Protein AF-A0A844M438-F1 (afdb_monomer_lite)

Secondary structure (DSSP, 8-state):
---HHHHHHHHT--HHHHHHHHHHHEEEEEEEETTEEEEEEEE-HHHHHHHHHHHHHT-----GGGS-HHHHHHHHHHHH-SS----HHHHHHHHHHHS--

Radius of gyration: 24.0 Å; chains: 1; bounding box: 47×31×63 Å

Sequence (101 aa):
GLKPAEIARRVGRSRSTISREIKRGTVKQVKQVNGRKVYFKQYFAETAQVRYFEGRKGSYYLKLERVSEAFLLSFTKAMKAKPRIHSVDTFVYAYKLEHHE

pLDDT: mean 90.55, std 9.49, range [53.09, 97.06]

InterPro domains:
  IPR025246 Transposase IS30-like HTH domain [PF13936] (5-25)

Organism: NCBI:txid861445

Structure (mmCIF, N/CA/C/O backbone):
data_AF-A0A844M438-F1
#
_entry.id   AF-A0A844M438-F1
#
loop_
_atom_site.group_PDB
_atom_site.id
_atom_site.type_symbol
_atom_site.label_atom_id
_atom_site.label_alt_id
_atom_site.label_comp_id
_atom_site.label_asym_id
_atom_site.label_entity_id
_atom_site.label_seq_id
_atom_site.pdbx_PDB_ins_code
_atom_site.Cartn_x
_atom_site.Cartn_y
_atom_site.Cartn_z
_atom_site.occupancy
_atom_site.B_iso_or_equiv
_atom_site.auth_seq_id
_atom_site.auth_comp_id
_atom_site.auth_asym_id
_atom_site.auth_atom_id
_atom_site.pdbx_PDB_model_num
ATOM 1 N N . GLY A 1 1 ? -13.671 -5.894 19.938 1.00 74.94 1 GLY A N 1
ATOM 2 C CA . GLY A 1 1 ? -14.213 -5.814 18.565 1.00 74.94 1 GLY A CA 1
ATOM 3 C C . GLY A 1 1 ? -14.221 -7.192 17.933 1.00 74.94 1 GLY A C 1
ATOM 4 O O . GLY A 1 1 ? -13.457 -8.042 18.377 1.00 74.94 1 GLY A O 1
ATOM 5 N N . LEU A 1 2 ? -15.079 -7.424 16.935 1.00 85.81 2 LEU A N 1
ATOM 6 C CA . LEU A 1 2 ? -15.159 -8.705 16.216 1.00 85.81 2 LEU A CA 1
ATOM 7 C C . LEU A 1 2 ? -13.826 -9.049 15.532 1.00 85.81 2 LEU A C 1
ATOM 9 O O . LEU A 1 2 ? -13.118 -8.163 15.049 1.00 85.81 2 LEU A O 1
ATOM 13 N N . LYS A 1 3 ? -13.493 -10.344 15.454 1.00 91.88 3 LYS A N 1
ATOM 14 C CA . LYS A 1 3 ? -12.304 -10.801 14.721 1.00 91.88 3 LYS A CA 1
ATOM 15 C C . LYS A 1 3 ? -12.498 -10.543 13.215 1.00 91.88 3 LYS A C 1
ATOM 17 O O . LYS A 1 3 ? -13.590 -10.804 12.705 1.00 91.88 3 LYS A O 1
ATOM 22 N N . PRO A 1 4 ? -11.455 -10.143 12.458 1.00 92.06 4 PRO A N 1
ATOM 23 C CA . PRO A 1 4 ? -11.560 -9.913 11.011 1.00 92.06 4 PRO A CA 1
ATOM 24 C C . PRO A 1 4 ? -12.127 -11.104 10.226 1.00 92.06 4 PRO A C 1
ATOM 26 O O . PRO A 1 4 ? -12.833 -10.922 9.242 1.00 92.06 4 PRO A O 1
ATOM 29 N N . ALA A 1 5 ? -11.858 -12.328 10.687 1.00 94.19 5 ALA A N 1
ATOM 30 C CA . ALA A 1 5 ? -12.409 -13.553 10.113 1.00 94.19 5 ALA A CA 1
ATOM 31 C C . ALA A 1 5 ? -13.938 -13.626 10.194 1.00 94.19 5 ALA A C 1
ATOM 33 O O . ALA A 1 5 ? -14.595 -14.124 9.286 1.00 94.19 5 ALA A O 1
ATOM 34 N N . GLU A 1 6 ? -14.503 -13.136 11.289 1.00 96.38 6 GLU A N 1
ATOM 35 C CA . GLU A 1 6 ? -15.936 -13.183 11.514 1.00 96.38 6 GLU A CA 1
ATOM 36 C C . GLU A 1 6 ? -16.657 -12.092 10.733 1.00 96.38 6 GLU A C 1
ATOM 38 O O . GLU A 1 6 ? -17.670 -12.367 10.099 1.00 96.38 6 GLU A O 1
ATOM 43 N N . ILE A 1 7 ? -16.070 -10.895 10.684 1.00 94.69 7 ILE A N 1
ATOM 44 C CA . ILE A 1 7 ? -16.527 -9.808 9.810 1.00 94.69 7 ILE A CA 1
ATOM 45 C C . ILE A 1 7 ? -16.525 -10.279 8.347 1.00 94.69 7 ILE A C 1
ATOM 47 O O . ILE A 1 7 ? -17.509 -10.095 7.641 1.00 94.69 7 ILE A O 1
ATOM 51 N N . ALA A 1 8 ? -15.459 -10.956 7.912 1.00 97.06 8 ALA A N 1
ATOM 52 C CA . ALA A 1 8 ? -15.346 -11.517 6.566 1.00 97.06 8 ALA A CA 1
ATOM 53 C C . ALA A 1 8 ? -16.482 -12.496 6.231 1.00 97.06 8 ALA A C 1
ATOM 55 O O . ALA A 1 8 ? -17.087 -12.372 5.167 1.00 97.06 8 ALA A O 1
ATOM 56 N N . ARG A 1 9 ? -16.825 -13.408 7.155 1.00 96.81 9 ARG A N 1
ATOM 57 C CA . ARG A 1 9 ? -17.964 -14.329 6.988 1.00 96.81 9 ARG A CA 1
ATOM 58 C C . ARG A 1 9 ? -19.299 -13.590 6.898 1.00 96.81 9 ARG A C 1
ATOM 60 O O . ARG A 1 9 ? -20.071 -13.877 5.996 1.00 96.81 9 ARG A O 1
ATOM 67 N N . ARG A 1 10 ? -19.549 -12.626 7.792 1.00 97.00 10 ARG A N 1
ATOM 68 C CA . ARG A 1 10 ? -20.814 -11.866 7.831 1.00 97.00 10 ARG A CA 1
ATOM 69 C C . ARG A 1 10 ? -21.033 -11.008 6.581 1.00 97.00 10 ARG A C 1
ATOM 71 O O . ARG A 1 10 ? -22.163 -10.857 6.147 1.00 97.00 10 ARG A O 1
ATOM 78 N N . VAL A 1 11 ? -19.962 -10.450 6.015 1.00 94.81 11 VAL A N 1
ATOM 79 C CA . VAL A 1 11 ? -20.018 -9.538 4.854 1.00 94.81 11 VAL A CA 1
ATOM 80 C C . VAL A 1 11 ? -19.838 -10.283 3.519 1.00 94.81 11 VAL A C 1
ATOM 82 O O . VAL A 1 11 ? -19.964 -9.685 2.455 1.00 94.81 11 VAL A O 1
ATOM 85 N N . GLY A 1 12 ? -19.520 -11.583 3.538 1.00 96.25 12 GLY A N 1
ATOM 86 C CA . GLY A 1 12 ? -19.275 -12.358 2.315 1.00 96.25 12 GLY A CA 1
ATOM 87 C C . GLY A 1 12 ? -18.027 -11.898 1.550 1.00 96.25 12 GLY A C 1
ATOM 88 O O . GLY A 1 12 ? -18.009 -11.865 0.321 1.00 96.25 12 GLY A O 1
ATOM 89 N N . ARG A 1 13 ? -16.969 -11.487 2.261 1.00 96.75 13 ARG A N 1
ATOM 90 C CA . ARG A 1 13 ? -15.710 -11.010 1.660 1.00 96.75 13 ARG A CA 1
ATOM 91 C C . ARG A 1 13 ? -14.520 -11.810 2.156 1.00 96.75 13 ARG A C 1
ATOM 93 O O . ARG A 1 13 ? -14.557 -12.427 3.214 1.00 96.75 13 ARG A O 1
ATOM 100 N N . SER A 1 14 ? -13.426 -11.781 1.398 1.00 96.69 14 SER A N 1
ATOM 101 C CA . SER A 1 14 ? -12.202 -12.461 1.813 1.00 96.69 14 SER A CA 1
ATOM 102 C C . SER A 1 14 ? -11.624 -11.830 3.085 1.00 96.69 14 SER A C 1
ATOM 104 O O . SER A 1 14 ? -11.696 -10.617 3.316 1.00 96.69 14 SER A O 1
ATOM 106 N N . ARG A 1 15 ? -10.978 -12.663 3.906 1.00 95.81 15 ARG A N 1
ATOM 107 C CA . ARG A 1 15 ? -10.296 -12.215 5.130 1.00 95.81 15 ARG A CA 1
ATOM 108 C C . ARG A 1 15 ? -9.235 -11.153 4.846 1.00 95.81 15 ARG A C 1
ATOM 110 O O . ARG A 1 15 ? -9.062 -10.235 5.644 1.00 95.81 15 ARG A O 1
ATOM 117 N N . SER A 1 16 ? -8.538 -11.269 3.715 1.00 96.44 16 SER A N 1
ATOM 118 C CA . SER A 1 16 ? -7.512 -10.311 3.303 1.00 96.44 16 SER A CA 1
ATOM 119 C C . SER A 1 16 ? -8.113 -8.946 2.973 1.00 96.44 16 SER A C 1
ATOM 121 O O . SER A 1 16 ? -7.563 -7.934 3.402 1.00 96.44 16 SER A O 1
ATOM 123 N N . THR A 1 17 ? -9.268 -8.899 2.304 1.00 95.25 17 THR A N 1
ATOM 124 C CA . THR A 1 17 ? -9.986 -7.646 2.033 1.00 95.25 17 THR A CA 1
ATOM 125 C C . THR A 1 17 ? -10.379 -6.945 3.329 1.00 95.25 17 THR A C 1
ATOM 127 O O . THR A 1 17 ? -10.026 -5.783 3.513 1.00 95.25 17 THR A O 1
ATOM 130 N N . ILE A 1 18 ? -10.998 -7.659 4.273 1.00 96.12 18 ILE A N 1
ATOM 131 C CA . ILE A 1 18 ? -11.373 -7.083 5.574 1.00 96.12 18 ILE A CA 1
ATOM 132 C C . ILE A 1 18 ? -10.147 -6.619 6.368 1.00 96.12 18 ILE A C 1
ATOM 134 O O . ILE A 1 18 ? -10.150 -5.536 6.947 1.00 96.12 18 ILE A O 1
ATOM 138 N N . SER A 1 19 ? -9.066 -7.402 6.375 1.00 95.50 19 SER A N 1
ATOM 139 C CA . SER A 1 19 ? -7.840 -7.013 7.076 1.00 95.50 19 SER A CA 1
ATOM 140 C C . SER A 1 19 ? -7.226 -5.734 6.504 1.00 95.50 19 SER A C 1
ATOM 142 O O . SER A 1 19 ? -6.765 -4.885 7.269 1.00 95.50 19 SER A O 1
ATOM 144 N N . ARG A 1 20 ? -7.200 -5.586 5.173 1.00 95.12 20 ARG A N 1
ATOM 145 C CA . ARG A 1 20 ? -6.696 -4.372 4.515 1.00 95.12 20 ARG A CA 1
ATOM 146 C C . ARG A 1 20 ? -7.603 -3.178 4.786 1.00 95.12 20 ARG A C 1
ATOM 148 O O . ARG A 1 20 ? -7.086 -2.091 5.016 1.00 95.12 20 ARG A O 1
ATOM 155 N N . GLU A 1 21 ? -8.917 -3.387 4.801 1.00 95.31 21 GLU A N 1
ATOM 156 C CA . GLU A 1 21 ? -9.906 -2.357 5.126 1.00 95.31 21 GLU A CA 1
ATOM 157 C C . GLU A 1 21 ? -9.698 -1.800 6.530 1.00 95.31 21 GLU A C 1
ATOM 159 O O . GLU A 1 21 ? -9.473 -0.604 6.700 1.00 95.31 21 GLU A O 1
ATOM 164 N N . ILE A 1 22 ? -9.665 -2.681 7.534 1.00 94.62 22 ILE A N 1
ATOM 165 C CA . ILE A 1 22 ? -9.451 -2.294 8.931 1.00 94.62 22 ILE A CA 1
ATOM 166 C C . ILE A 1 22 ? -8.113 -1.568 9.070 1.00 94.62 22 ILE A C 1
ATOM 168 O O . ILE A 1 22 ? -8.056 -0.513 9.699 1.00 94.62 22 ILE A O 1
ATOM 172 N N . LYS A 1 23 ? -7.040 -2.076 8.450 1.00 94.38 23 LYS A N 1
ATOM 173 C CA . LYS A 1 23 ? -5.723 -1.421 8.481 1.00 94.38 23 LYS A CA 1
ATOM 174 C C . LYS A 1 23 ? -5.767 -0.024 7.854 1.00 94.38 23 LYS A C 1
ATOM 176 O O . LYS A 1 23 ? -5.155 0.895 8.390 1.00 94.38 23 LYS A O 1
ATOM 181 N N . ARG A 1 24 ? -6.492 0.142 6.744 1.00 94.94 24 ARG A N 1
ATOM 182 C CA . ARG A 1 24 ? -6.620 1.417 6.032 1.00 94.94 24 ARG A CA 1
ATOM 183 C C . ARG A 1 24 ? -7.492 2.420 6.788 1.00 94.94 24 ARG A C 1
ATOM 185 O O . ARG A 1 24 ? -7.128 3.588 6.826 1.00 94.94 24 ARG A O 1
ATOM 192 N N . GLY A 1 25 ? -8.585 1.985 7.412 1.00 96.00 25 GLY A N 1
ATOM 193 C CA . GLY A 1 25 ? -9.526 2.848 8.141 1.00 96.00 25 GLY A CA 1
ATOM 194 C C . GLY A 1 25 ? -9.202 3.094 9.614 1.00 96.00 25 GLY A C 1
ATOM 195 O O . GLY A 1 25 ? -9.784 3.984 10.226 1.00 96.00 25 GLY A O 1
ATOM 196 N N . THR A 1 26 ? -8.286 2.327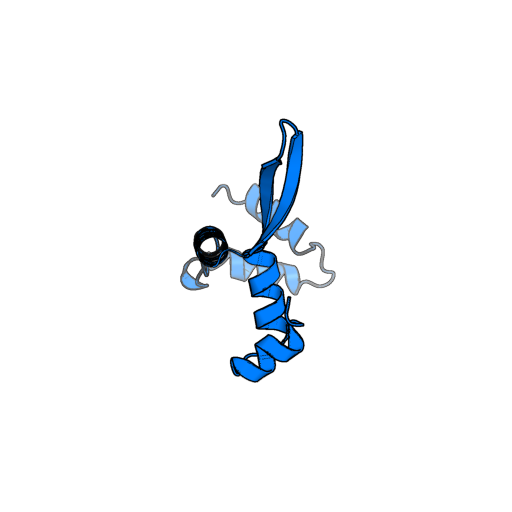 10.212 1.00 96.12 26 THR A N 1
ATOM 197 C CA . THR A 1 26 ? -7.897 2.527 11.615 1.00 96.12 26 THR A CA 1
ATOM 198 C C . THR A 1 26 ? -6.939 3.708 11.750 1.00 96.12 26 THR A C 1
ATOM 200 O O . THR A 1 26 ? -5.906 3.782 11.077 1.00 96.12 26 THR A O 1
ATOM 203 N N . VAL A 1 27 ? -7.257 4.617 12.669 1.00 95.56 27 VAL A N 1
ATOM 204 C CA . VAL A 1 27 ? -6.448 5.796 13.002 1.00 95.56 27 VAL A CA 1
ATOM 205 C C . VAL A 1 27 ? -6.259 5.928 14.507 1.00 95.56 27 VAL A C 1
ATOM 207 O O . VAL A 1 27 ? -7.066 5.434 15.296 1.00 95.56 27 VAL A O 1
ATOM 210 N N . LYS A 1 28 ? -5.169 6.587 14.906 1.00 96.06 28 LYS A N 1
ATOM 211 C CA . LYS A 1 28 ? -4.899 6.936 16.302 1.00 96.06 28 LYS A CA 1
ATOM 212 C C . LYS A 1 28 ? -5.625 8.243 16.617 1.00 96.06 28 LYS A C 1
ATOM 214 O O . LYS A 1 28 ? -5.328 9.259 16.003 1.00 96.06 28 LYS A O 1
ATOM 219 N N . GLN A 1 29 ? -6.556 8.192 17.557 1.00 95.25 29 GLN A N 1
ATOM 220 C CA . GLN A 1 29 ? -7.303 9.335 18.065 1.00 95.25 29 GLN A CA 1
ATOM 221 C C . GLN A 1 29 ? -6.865 9.666 19.489 1.00 95.25 29 GLN A C 1
ATOM 223 O O . GLN A 1 29 ? -6.267 8.836 20.183 1.00 95.25 29 GLN A O 1
ATOM 228 N N . VAL A 1 30 ? -7.168 10.886 19.920 1.00 95.56 30 VAL A N 1
ATOM 229 C CA . VAL A 1 30 ? -6.934 11.359 21.283 1.00 95.56 30 VAL A CA 1
ATOM 230 C C . VAL A 1 30 ? -8.243 11.869 21.866 1.00 95.56 30 VAL A C 1
ATOM 232 O O . VAL A 1 30 ? -8.997 12.567 21.196 1.00 95.56 30 VAL A O 1
ATOM 235 N N . LYS A 1 31 ? -8.517 11.513 23.120 1.00 94.81 31 LYS A N 1
ATOM 236 C CA . LYS A 1 31 ? -9.615 12.084 23.902 1.00 94.81 31 LYS A CA 1
ATOM 237 C C . LYS A 1 31 ? -9.083 12.648 25.209 1.00 94.81 31 LYS A C 1
ATOM 239 O O . LYS A 1 31 ? -8.142 12.094 25.776 1.00 94.81 31 LYS A O 1
ATOM 244 N N . GLN A 1 32 ? -9.696 13.725 25.682 1.00 95.00 32 GLN A N 1
ATOM 245 C CA . GLN A 1 32 ? -9.426 14.262 27.009 1.00 95.00 32 GLN A CA 1
ATOM 246 C C . GLN A 1 32 ? -10.361 13.594 28.013 1.00 95.00 32 GLN A C 1
ATOM 248 O O . GLN A 1 32 ? -11.577 13.627 27.845 1.00 95.00 32 GLN A O 1
ATOM 253 N N . VAL A 1 33 ? -9.795 12.964 29.038 1.00 93.25 33 VAL A N 1
ATOM 254 C CA . VAL A 1 33 ? -10.544 12.362 30.148 1.00 93.25 33 VAL A CA 1
ATOM 255 C C . VAL A 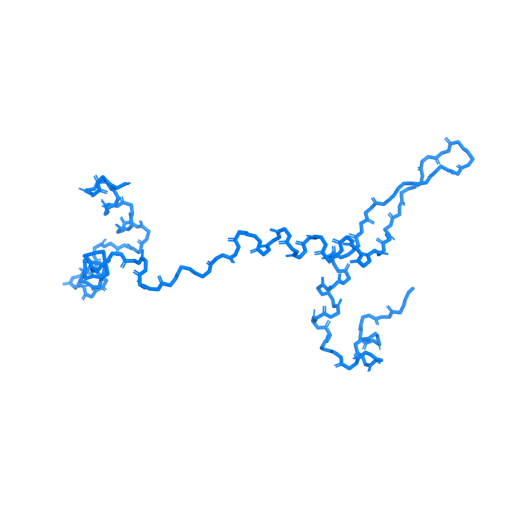1 33 ? -9.916 12.866 31.438 1.00 93.25 33 VAL A C 1
ATOM 257 O O . VAL A 1 33 ? -8.729 12.639 31.662 1.00 93.25 33 VAL A O 1
ATOM 260 N N . ASN A 1 34 ? -10.686 13.582 32.262 1.00 92.62 34 ASN A N 1
ATOM 261 C CA . ASN A 1 34 ? -10.231 14.143 33.543 1.00 92.62 34 ASN A CA 1
ATOM 262 C C . ASN A 1 34 ? -8.919 14.950 33.420 1.00 92.62 34 ASN A C 1
ATOM 264 O O . ASN A 1 34 ? -7.972 14.745 34.175 1.00 92.62 34 ASN A O 1
ATOM 268 N N . GLY A 1 35 ? -8.825 15.809 32.397 1.00 93.00 35 GLY A N 1
ATOM 269 C CA . GLY A 1 35 ? -7.641 16.639 32.133 1.00 93.00 35 GLY A CA 1
ATOM 270 C C . GLY A 1 35 ? -6.443 15.910 31.506 1.00 93.00 35 GLY A C 1
ATOM 271 O O . GLY A 1 35 ? -5.426 16.542 31.232 1.00 93.00 35 GLY A O 1
ATOM 272 N N . ARG A 1 36 ? -6.539 14.600 31.235 1.00 94.25 36 ARG A N 1
ATOM 273 C CA . ARG A 1 36 ? -5.451 13.798 30.649 1.00 94.25 36 ARG A CA 1
ATOM 274 C C . ARG A 1 36 ? -5.757 13.361 29.218 1.00 94.25 36 ARG A C 1
ATOM 276 O O . ARG A 1 36 ? -6.864 12.907 28.921 1.00 94.25 36 ARG A O 1
ATOM 283 N N . LYS A 1 37 ? -4.730 13.411 28.358 1.00 95.88 37 LYS A N 1
ATOM 284 C CA . LYS A 1 37 ? -4.782 12.909 26.976 1.00 95.88 37 LYS A CA 1
ATOM 285 C C . LYS A 1 37 ? -4.717 11.387 26.973 1.00 95.88 37 LYS A C 1
ATOM 287 O O . LYS A 1 37 ? -3.696 10.805 27.330 1.00 95.88 37 LYS A O 1
ATOM 292 N N . VAL A 1 38 ? -5.784 10.744 26.514 1.00 95.94 38 VAL A N 1
ATOM 293 C CA . VAL A 1 38 ? -5.857 9.294 26.320 1.00 95.94 38 VAL A CA 1
ATOM 294 C C . VAL A 1 38 ? -5.866 8.995 24.828 1.00 95.94 38 VAL A C 1
ATOM 296 O O . VAL A 1 38 ? -6.767 9.415 24.102 1.00 95.94 38 VAL A O 1
ATOM 299 N N . TYR A 1 39 ? -4.864 8.248 24.371 1.00 96.12 39 TYR A N 1
ATOM 300 C CA . TYR A 1 39 ? -4.758 7.819 22.980 1.00 96.12 39 TYR A CA 1
ATOM 301 C C . TYR A 1 39 ? -5.427 6.465 22.774 1.00 96.12 39 TYR A C 1
ATOM 303 O O . TYR A 1 39 ? -5.256 5.551 23.577 1.00 96.12 39 TYR A O 1
ATOM 311 N N . PHE A 1 40 ? -6.134 6.307 21.662 1.00 94.56 40 PHE A N 1
ATOM 312 C CA . PHE A 1 40 ? -6.761 5.043 21.289 1.00 94.56 40 PHE A CA 1
ATOM 313 C C . PHE A 1 40 ? -6.787 4.875 19.772 1.00 94.56 40 PHE A C 1
ATOM 315 O O . PHE A 1 40 ? -6.557 5.821 19.022 1.00 94.56 40 PHE A O 1
ATOM 322 N N . LYS A 1 41 ? -7.024 3.648 19.306 1.00 94.44 41 LYS A N 1
ATOM 323 C CA . LYS A 1 41 ? -7.204 3.352 17.883 1.00 94.44 41 LYS A CA 1
ATOM 324 C C . LYS A 1 41 ? -8.686 3.171 17.601 1.00 94.44 41 LYS A C 1
ATOM 326 O O . LYS A 1 41 ? -9.338 2.405 18.302 1.00 94.44 41 LYS A O 1
ATOM 331 N N . GLN A 1 42 ? -9.181 3.842 16.571 1.00 95.00 42 GLN A N 1
ATOM 332 C CA . GLN A 1 42 ? -10.575 3.768 16.153 1.00 95.00 42 GLN A CA 1
ATOM 333 C C . GLN A 1 42 ? -10.650 3.604 14.639 1.00 95.00 42 GLN A C 1
ATOM 335 O O . GLN A 1 42 ? -9.841 4.172 13.904 1.00 95.00 42 GLN A O 1
ATOM 340 N N . TYR A 1 43 ? -11.604 2.798 14.186 1.00 94.81 43 TYR A N 1
ATOM 341 C CA . TYR A 1 43 ? -11.895 2.614 12.771 1.00 94.81 43 TYR A CA 1
ATOM 342 C C . TYR A 1 43 ? -12.886 3.675 12.279 1.00 94.81 43 TYR A C 1
ATOM 344 O O . TYR A 1 43 ? -13.925 3.867 12.909 1.00 94.81 43 TYR A O 1
ATOM 352 N N . PHE A 1 44 ? -12.586 4.293 11.133 1.00 96.00 44 PHE A N 1
ATOM 353 C CA . PHE A 1 44 ? -13.499 5.167 10.394 1.00 96.00 44 PHE A CA 1
ATOM 354 C C . PHE A 1 44 ? -13.530 4.760 8.917 1.00 96.00 44 PHE A C 1
ATOM 356 O O . PHE A 1 44 ? -12.492 4.727 8.248 1.00 96.00 44 PHE A O 1
ATOM 363 N N . ALA A 1 45 ? -14.727 4.467 8.404 1.00 94.88 45 ALA A N 1
ATOM 364 C CA . ALA A 1 45 ? -14.921 4.077 7.006 1.00 94.88 45 ALA A CA 1
ATOM 365 C C . ALA A 1 45 ? -14.544 5.214 6.039 1.00 94.88 45 ALA A C 1
ATOM 367 O O . ALA A 1 45 ? -13.879 4.983 5.033 1.00 94.88 45 ALA A O 1
ATOM 368 N N . GLU A 1 46 ? -14.877 6.457 6.392 1.00 96.75 46 GLU A N 1
ATOM 369 C CA . GLU A 1 46 ? -14.534 7.655 5.616 1.00 96.75 46 GLU A CA 1
ATOM 370 C C . GLU A 1 46 ? -13.023 7.791 5.421 1.00 96.75 46 GLU A C 1
ATOM 372 O O . GLU A 1 46 ? -12.544 7.977 4.305 1.00 96.75 46 GLU A O 1
ATOM 377 N N . THR A 1 47 ? -12.239 7.604 6.488 1.00 95.56 47 THR A N 1
ATOM 378 C CA . THR A 1 47 ? -10.777 7.643 6.387 1.00 95.56 47 THR A CA 1
ATOM 379 C C . THR A 1 47 ? -10.238 6.529 5.494 1.00 95.56 47 THR A C 1
ATOM 381 O O . THR A 1 47 ? -9.284 6.748 4.743 1.00 95.56 47 THR A O 1
ATOM 384 N N . ALA A 1 48 ? -10.839 5.336 5.548 1.00 95.62 48 ALA A N 1
ATOM 385 C CA . ALA A 1 48 ? -10.463 4.243 4.660 1.00 95.62 48 ALA A CA 1
ATOM 386 C C . ALA A 1 48 ? -10.712 4.608 3.189 1.00 95.62 48 ALA A C 1
ATOM 388 O O . ALA A 1 48 ? -9.863 4.324 2.339 1.00 95.62 48 ALA A O 1
ATOM 389 N N . GLN A 1 49 ? -11.844 5.252 2.900 1.00 95.38 49 GLN A N 1
ATOM 390 C CA . GLN A 1 49 ? -12.223 5.675 1.556 1.00 95.38 49 GLN A CA 1
ATOM 391 C C . GLN A 1 49 ? -11.322 6.795 1.031 1.00 95.38 49 GLN A C 1
ATOM 393 O O . GLN A 1 49 ? -10.799 6.678 -0.075 1.00 95.38 49 GLN A O 1
ATOM 398 N N . VAL A 1 50 ? -11.065 7.833 1.833 1.00 95.56 50 VAL A N 1
ATOM 399 C CA . VAL A 1 50 ? -10.160 8.931 1.456 1.00 95.56 50 VAL A CA 1
ATOM 400 C C . VAL A 1 50 ? -8.771 8.384 1.140 1.00 95.56 50 VAL A C 1
ATOM 402 O O . VAL A 1 50 ? -8.244 8.624 0.059 1.00 95.56 50 VAL A O 1
ATOM 405 N N . ARG A 1 51 ? -8.199 7.550 2.019 1.00 94.25 51 ARG A N 1
ATOM 406 C CA . ARG A 1 51 ? -6.881 6.931 1.781 1.00 94.25 51 ARG A CA 1
ATOM 407 C C . ARG A 1 51 ? -6.844 6.076 0.518 1.00 94.25 51 ARG A C 1
ATOM 409 O O . ARG A 1 51 ? -5.822 6.034 -0.160 1.00 94.25 51 ARG A O 1
ATOM 416 N N . TYR A 1 52 ? -7.931 5.371 0.218 1.00 92.31 52 TYR A N 1
ATOM 417 C CA . TYR A 1 52 ? -8.039 4.599 -1.014 1.00 92.31 52 TYR A CA 1
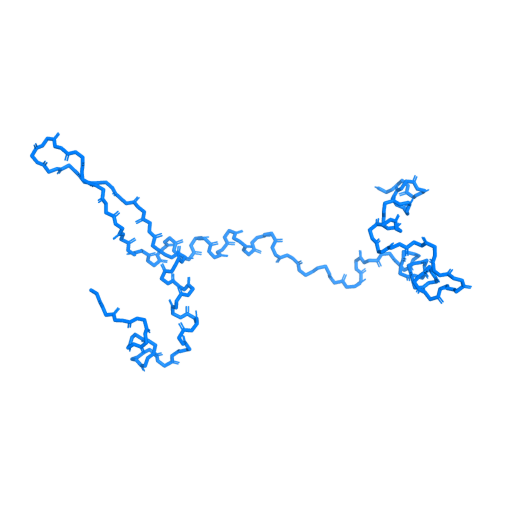ATOM 418 C C . TYR A 1 52 ? -8.041 5.501 -2.249 1.00 92.31 52 TYR A C 1
ATOM 420 O O . TYR A 1 52 ? -7.300 5.237 -3.194 1.00 92.31 52 TYR A O 1
ATOM 428 N N . PHE A 1 53 ? -8.845 6.563 -2.225 1.00 94.00 53 PHE A N 1
ATOM 429 C CA . PHE A 1 53 ? -8.951 7.517 -3.321 1.00 94.00 53 PHE A CA 1
ATOM 430 C C . PHE A 1 53 ? -7.627 8.247 -3.568 1.00 94.00 53 PHE A C 1
ATOM 432 O O . PHE A 1 53 ? -7.148 8.261 -4.697 1.00 94.00 53 PHE A O 1
ATOM 439 N N . GLU A 1 54 ? -6.976 8.756 -2.519 1.00 93.12 54 GLU A N 1
ATOM 440 C CA . GLU A 1 54 ? -5.662 9.401 -2.635 1.00 93.12 54 GLU A CA 1
ATOM 441 C C . GLU A 1 54 ? -4.601 8.447 -3.203 1.00 93.12 54 GLU A C 1
ATOM 443 O O . GLU A 1 54 ? -3.882 8.805 -4.132 1.00 93.12 54 GLU A O 1
ATOM 448 N N . GLY A 1 55 ? -4.549 7.196 -2.728 1.00 88.19 55 GLY A N 1
ATOM 449 C CA . GLY A 1 55 ? -3.626 6.194 -3.274 1.00 88.19 55 GLY A CA 1
ATOM 450 C C . GLY A 1 55 ? -3.907 5.836 -4.739 1.00 88.19 55 GLY A C 1
ATOM 451 O O . GLY A 1 55 ? -2.994 5.479 -5.481 1.00 88.19 55 GLY A O 1
ATOM 452 N N . ARG A 1 56 ? -5.165 5.95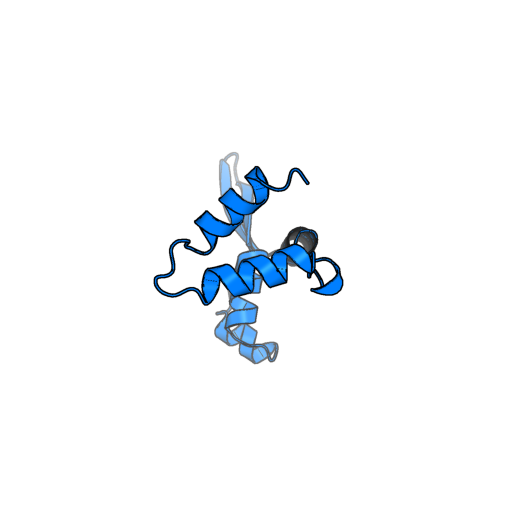3 -5.177 1.00 88.88 56 ARG A N 1
ATOM 453 C CA . ARG A 1 56 ? -5.587 5.721 -6.563 1.00 88.88 56 ARG A CA 1
ATOM 454 C C . ARG A 1 56 ? -5.203 6.860 -7.502 1.00 88.88 56 ARG A C 1
ATOM 456 O O . ARG A 1 56 ? -4.924 6.568 -8.657 1.00 88.88 56 ARG A O 1
ATOM 463 N N . LYS A 1 57 ? -5.124 8.111 -7.035 1.00 88.56 57 LYS A N 1
ATOM 464 C CA . LYS A 1 57 ? -4.744 9.259 -7.884 1.00 88.56 57 LYS A CA 1
ATOM 465 C C . LYS A 1 57 ? -3.375 9.082 -8.546 1.00 88.56 57 LYS A C 1
ATOM 467 O O . LYS A 1 57 ? -3.214 9.432 -9.707 1.00 88.56 57 LYS A O 1
ATOM 472 N N . GLY A 1 58 ? -2.406 8.509 -7.827 1.00 75.19 58 GLY A N 1
ATOM 473 C CA . GLY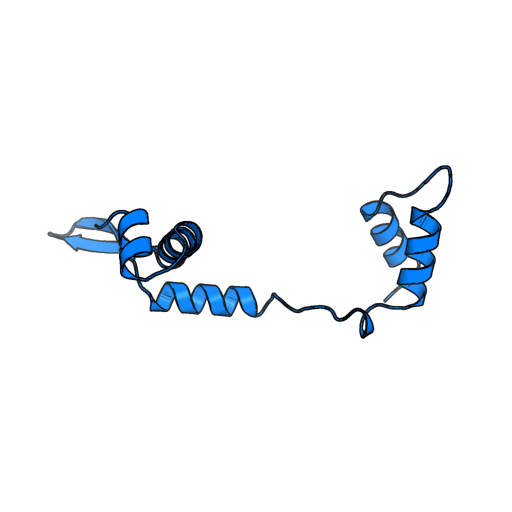 A 1 58 ? -1.074 8.195 -8.365 1.00 75.19 58 GLY A CA 1
ATOM 474 C C . GLY A 1 58 ? -0.994 6.858 -9.108 1.00 75.19 58 GLY A C 1
ATOM 475 O O . GLY A 1 58 ? 0.031 6.544 -9.704 1.00 75.19 58 GLY A O 1
ATOM 476 N N . SER A 1 59 ? -2.059 6.055 -9.077 1.00 81.25 59 SER A N 1
ATOM 477 C CA . SER A 1 59 ? -2.131 4.774 -9.773 1.00 81.25 59 SER A CA 1
ATOM 478 C C . SER A 1 59 ? -2.723 4.997 -11.158 1.00 81.25 59 SER A C 1
ATOM 480 O O . SER A 1 59 ? -3.922 4.845 -11.382 1.00 81.25 59 SER A O 1
ATOM 482 N N . TYR A 1 60 ? -1.865 5.376 -12.096 1.00 73.38 60 TYR A N 1
ATOM 483 C CA . TYR A 1 60 ? -2.217 5.456 -13.503 1.00 73.38 60 TYR A CA 1
ATOM 484 C C . TYR A 1 60 ? -1.653 4.238 -14.231 1.00 73.38 60 TYR A C 1
ATOM 486 O O . TYR A 1 60 ? -0.492 3.862 -14.070 1.00 73.38 60 TYR A O 1
ATOM 494 N N . TYR A 1 61 ? -2.496 3.602 -15.038 1.00 68.19 61 TYR A N 1
ATOM 495 C CA . TYR A 1 61 ? -2.028 2.633 -16.014 1.00 68.19 61 TYR A CA 1
ATOM 496 C C . TYR A 1 61 ? -1.389 3.423 -17.157 1.00 68.19 61 TYR A C 1
ATOM 498 O O . TYR A 1 61 ? -2.092 4.060 -17.945 1.00 68.19 61 TYR A O 1
ATOM 506 N N . LEU A 1 62 ? -0.056 3.428 -17.231 1.00 65.94 62 LEU A N 1
ATOM 507 C CA . LEU A 1 62 ? 0.632 3.817 -18.457 1.00 65.94 62 LEU A CA 1
ATOM 508 C C . LEU A 1 62 ? 0.265 2.770 -19.502 1.00 65.94 62 LEU A C 1
ATOM 510 O O . LEU A 1 62 ? 0.821 1.674 -19.516 1.00 65.94 62 LEU A O 1
ATOM 514 N N . LYS A 1 63 ? -0.727 3.086 -20.340 1.00 64.00 63 LYS A N 1
ATOM 515 C CA . LYS A 1 63 ? -0.986 2.294 -21.539 1.00 64.00 63 LYS A CA 1
ATOM 516 C C . LYS A 1 63 ? 0.327 2.179 -22.310 1.00 64.00 63 LYS A C 1
ATOM 518 O O . LYS A 1 63 ? 1.038 3.174 -22.436 1.00 64.00 63 LYS A O 1
ATOM 523 N N . LEU A 1 64 ? 0.615 0.991 -22.838 1.00 60.75 64 LEU A N 1
ATOM 524 C CA . LEU A 1 64 ? 1.775 0.743 -23.704 1.00 60.75 64 LEU A CA 1
ATOM 525 C C . LEU A 1 64 ? 1.838 1.731 -24.880 1.00 60.75 64 LEU A C 1
ATOM 527 O O . LEU A 1 64 ? 2.923 2.112 -25.286 1.00 60.75 64 LEU A O 1
ATOM 531 N N . GLU A 1 65 ? 0.684 2.224 -25.338 1.00 63.09 65 GLU A N 1
ATOM 532 C CA . GLU A 1 65 ? 0.543 3.294 -26.341 1.00 63.09 65 GLU A CA 1
ATOM 533 C C . GLU A 1 65 ? 1.244 4.614 -25.961 1.00 63.09 65 GLU A C 1
ATOM 535 O O . GLU A 1 65 ? 1.491 5.447 -26.824 1.00 63.09 65 GLU A O 1
ATOM 540 N N . ARG A 1 66 ? 1.545 4.835 -24.674 1.00 66.19 66 ARG A N 1
ATOM 541 C CA . ARG A 1 66 ? 2.274 6.015 -24.172 1.00 66.19 66 ARG A CA 1
ATOM 542 C C . ARG A 1 66 ? 3.767 5.743 -23.970 1.00 66.19 66 ARG A C 1
ATOM 544 O O . ARG A 1 66 ? 4.460 6.603 -23.436 1.00 66.19 66 ARG A O 1
ATOM 551 N N . VAL A 1 67 ? 4.247 4.549 -24.318 1.00 71.69 67 VAL A N 1
ATOM 552 C CA . VAL A 1 67 ? 5.658 4.174 -24.217 1.00 71.69 67 VAL A CA 1
ATOM 553 C C . VAL A 1 67 ? 6.276 4.275 -25.606 1.00 71.69 67 VAL A C 1
ATOM 555 O O . VAL A 1 67 ? 5.753 3.703 -26.557 1.00 71.69 67 VAL A O 1
ATOM 558 N N . SER A 1 68 ? 7.387 5.004 -25.717 1.00 82.62 68 SER A N 1
ATOM 559 C CA . SER A 1 68 ? 8.118 5.177 -26.975 1.00 82.62 68 SER A CA 1
ATOM 560 C C . SER A 1 68 ? 8.469 3.823 -27.605 1.00 82.62 68 SER A C 1
ATOM 562 O O . SER A 1 68 ? 9.080 2.961 -26.966 1.00 82.62 68 SER A O 1
ATOM 564 N N . GLU A 1 69 ? 8.100 3.632 -28.873 1.00 87.50 69 GLU A N 1
ATOM 565 C CA . GLU A 1 69 ? 8.450 2.429 -29.635 1.00 87.50 69 GLU A CA 1
ATOM 566 C C . GLU A 1 69 ? 9.975 2.256 -29.719 1.00 87.50 69 GLU A C 1
ATOM 568 O O . GLU A 1 69 ? 10.493 1.151 -29.537 1.00 87.50 69 GLU A O 1
ATOM 573 N N . ALA A 1 70 ? 10.706 3.366 -29.881 1.00 89.75 70 ALA A N 1
ATOM 574 C CA . ALA A 1 70 ? 12.166 3.384 -29.895 1.00 89.75 70 ALA A CA 1
ATOM 575 C C . ALA A 1 70 ? 12.763 2.885 -28.568 1.00 89.75 70 ALA A C 1
ATOM 577 O O . ALA A 1 70 ? 13.728 2.108 -28.574 1.00 89.75 70 ALA A O 1
ATOM 578 N N . PHE A 1 71 ? 12.143 3.248 -27.437 1.00 90.19 71 PHE A N 1
ATOM 579 C CA . PHE A 1 71 ? 12.529 2.730 -26.126 1.00 90.19 71 PHE A CA 1
ATOM 580 C C . PHE A 1 71 ? 12.304 1.220 -26.046 1.00 90.19 71 PHE A C 1
ATOM 582 O O . PHE A 1 71 ? 13.215 0.487 -25.666 1.00 90.19 71 PHE A O 1
ATOM 589 N N . LEU A 1 72 ? 11.121 0.731 -26.435 1.00 90.69 72 LEU A N 1
ATOM 590 C CA . LEU A 1 72 ? 10.789 -0.697 -26.360 1.00 90.69 72 LEU A CA 1
ATOM 591 C C . LEU A 1 72 ? 11.698 -1.555 -27.247 1.00 90.69 72 LEU A C 1
ATOM 593 O O . LEU A 1 72 ? 12.123 -2.638 -26.827 1.00 90.69 72 LEU A O 1
ATOM 597 N N . LEU A 1 73 ? 12.028 -1.073 -28.446 1.00 93.25 73 LEU A N 1
ATOM 598 C CA . LEU A 1 73 ? 12.929 -1.760 -29.367 1.00 93.25 73 LEU A CA 1
ATOM 599 C C . LEU A 1 73 ? 14.351 -1.834 -28.795 1.00 93.25 73 LEU A C 1
ATOM 601 O O . LEU A 1 73 ? 14.931 -2.923 -28.713 1.00 93.25 73 LEU A O 1
ATOM 605 N N . SER A 1 74 ? 14.882 -0.700 -28.331 1.00 93.12 74 SER A N 1
ATOM 606 C CA . SER A 1 74 ? 16.212 -0.611 -27.717 1.00 93.12 74 SER A CA 1
ATOM 607 C C . SER A 1 74 ? 16.306 -1.457 -26.444 1.00 93.12 74 SER A C 1
ATOM 609 O O . SER A 1 74 ? 17.255 -2.226 -26.278 1.00 93.12 74 SER A O 1
ATOM 611 N N . PHE A 1 75 ? 15.277 -1.405 -25.594 1.00 93.94 75 PHE A N 1
ATOM 612 C CA . PHE A 1 75 ? 15.165 -2.210 -24.378 1.00 93.94 75 PHE A CA 1
ATOM 613 C C . PHE A 1 75 ? 15.169 -3.705 -24.703 1.00 93.94 75 PHE A C 1
ATOM 615 O O . PHE A 1 75 ? 15.938 -4.477 -24.128 1.00 93.94 75 PHE A O 1
ATOM 622 N N . THR A 1 76 ? 14.351 -4.127 -25.671 1.00 95.00 76 THR A N 1
ATOM 623 C CA . THR A 1 76 ? 14.258 -5.533 -26.084 1.00 95.00 76 THR A CA 1
ATOM 624 C C . THR A 1 76 ? 15.591 -6.040 -26.629 1.00 95.00 76 THR A C 1
ATOM 626 O O . THR A 1 76 ? 16.014 -7.146 -26.280 1.00 95.00 76 THR A O 1
ATOM 629 N N . LYS A 1 77 ? 16.280 -5.231 -27.444 1.00 95.19 77 LYS A N 1
ATOM 630 C CA . LYS A 1 77 ? 17.609 -5.550 -27.978 1.00 95.19 77 LYS A CA 1
ATOM 631 C C . LYS A 1 77 ? 18.633 -5.716 -26.853 1.00 95.19 77 LYS A C 1
ATOM 633 O O . LYS A 1 77 ? 19.315 -6.739 -26.807 1.00 95.19 77 LYS A O 1
ATOM 638 N N . ALA A 1 78 ? 18.695 -4.768 -25.917 1.00 95.50 78 ALA A N 1
ATOM 639 C CA . ALA A 1 78 ? 19.626 -4.810 -24.791 1.00 95.50 78 ALA A CA 1
ATOM 640 C C . ALA A 1 78 ? 19.373 -6.012 -23.866 1.00 95.50 78 ALA A C 1
ATOM 642 O O . ALA A 1 78 ? 20.310 -6.709 -23.475 1.00 95.50 78 ALA A O 1
ATOM 643 N N . MET A 1 79 ? 18.108 -6.313 -23.557 1.00 96.56 79 MET A N 1
ATOM 644 C CA . MET A 1 79 ? 17.759 -7.440 -22.688 1.00 96.56 79 MET A CA 1
ATOM 645 C C . MET A 1 79 ? 18.016 -8.803 -23.345 1.00 96.56 79 MET A C 1
ATOM 647 O O . MET A 1 79 ? 18.290 -9.776 -22.639 1.00 96.56 79 MET A O 1
ATOM 651 N N . LYS A 1 80 ? 17.949 -8.911 -24.676 1.00 96.12 80 LYS A N 1
ATOM 652 C CA . LYS A 1 80 ? 18.215 -10.168 -25.400 1.00 96.12 80 LYS A CA 1
ATOM 653 C C . LYS A 1 80 ? 19.687 -10.374 -25.784 1.00 96.12 80 LYS A C 1
ATOM 655 O O . LYS A 1 80 ? 20.027 -11.472 -26.224 1.00 96.12 80 LYS A O 1
ATOM 660 N N . ALA A 1 81 ? 20.548 -9.369 -25.616 1.00 95.19 81 ALA A N 1
ATOM 661 C CA . ALA A 1 81 ? 21.971 -9.463 -25.937 1.00 95.19 81 ALA A CA 1
ATOM 662 C C . ALA A 1 81 ? 22.686 -10.562 -25.126 1.00 95.19 81 ALA A C 1
ATOM 664 O O . ALA A 1 81 ? 22.341 -10.833 -23.972 1.00 95.19 81 ALA A O 1
ATOM 665 N N . LYS A 1 82 ? 23.696 -11.192 -25.739 1.00 94.88 82 LYS A N 1
ATOM 666 C CA . LYS A 1 82 ? 24.554 -12.211 -25.117 1.00 94.88 82 LYS A CA 1
ATOM 667 C C . LYS A 1 82 ? 26.033 -11.893 -25.410 1.00 94.88 82 LYS A C 1
ATOM 669 O O . LYS A 1 82 ? 26.398 -11.923 -26.582 1.00 94.88 82 LYS A O 1
ATOM 674 N N . PRO A 1 83 ? 26.869 -11.625 -24.388 1.00 92.62 83 PRO A N 1
ATOM 675 C CA . PRO A 1 83 ? 26.488 -11.459 -22.984 1.00 92.62 83 PRO A CA 1
ATOM 676 C C . PRO A 1 83 ? 25.598 -10.220 -22.789 1.00 92.62 83 PRO A C 1
ATOM 678 O O . PRO A 1 83 ? 25.723 -9.226 -23.503 1.00 92.62 83 PRO A O 1
ATOM 681 N N . ARG A 1 84 ? 24.675 -10.281 -21.825 1.00 94.69 84 ARG A N 1
ATOM 682 C CA . ARG A 1 84 ? 23.871 -9.114 -21.446 1.00 94.69 84 ARG A CA 1
ATOM 683 C C . ARG A 1 84 ? 24.750 -8.173 -20.625 1.00 94.69 84 ARG A C 1
ATOM 685 O O . ARG A 1 84 ? 25.236 -8.574 -19.574 1.00 94.69 84 ARG A O 1
ATOM 692 N N . ILE A 1 85 ? 24.910 -6.936 -21.093 1.00 92.31 85 ILE A N 1
ATOM 693 C CA . ILE A 1 85 ? 25.778 -5.933 -20.453 1.00 92.31 85 ILE A CA 1
ATOM 694 C C . ILE A 1 85 ? 25.001 -5.074 -19.439 1.00 92.31 85 ILE A C 1
ATOM 696 O O . ILE A 1 85 ? 25.537 -4.719 -18.393 1.00 92.31 85 ILE A O 1
ATOM 700 N N . HIS A 1 86 ? 23.723 -4.777 -19.703 1.00 92.62 86 HIS A N 1
ATOM 701 C CA . HIS A 1 86 ? 22.898 -3.937 -18.828 1.00 92.62 86 HIS A CA 1
ATOM 702 C C . HIS A 1 86 ? 21.904 -4.745 -17.985 1.00 92.62 86 HIS A C 1
ATOM 704 O O . HIS A 1 86 ? 21.212 -5.629 -18.494 1.00 92.62 86 HIS A O 1
ATOM 710 N N . SER A 1 87 ? 21.763 -4.379 -16.707 1.00 94.62 87 SER A N 1
ATOM 711 C CA . SER A 1 87 ? 20.546 -4.677 -15.940 1.00 94.62 87 SER A CA 1
ATOM 712 C C . SER A 1 87 ? 19.384 -3.799 -16.431 1.00 94.62 87 SER A C 1
ATOM 714 O O . SER A 1 87 ? 19.603 -2.844 -17.179 1.00 94.62 87 SER A O 1
ATOM 716 N N . VAL A 1 88 ? 18.151 -4.097 -16.010 1.00 94.69 88 VAL A N 1
ATOM 717 C CA . VAL A 1 88 ? 16.986 -3.250 -16.333 1.00 94.69 88 VAL A CA 1
ATOM 718 C C . VAL A 1 88 ? 17.228 -1.809 -15.872 1.00 94.69 88 VAL A C 1
ATOM 720 O O . VAL A 1 88 ? 17.086 -0.888 -16.671 1.00 94.69 88 VAL A O 1
ATOM 723 N N . ASP A 1 89 ? 17.681 -1.621 -14.632 1.00 94.94 89 ASP A N 1
ATOM 724 C CA . ASP A 1 89 ? 17.906 -0.292 -14.056 1.00 94.94 89 ASP A CA 1
ATOM 725 C C . ASP A 1 89 ? 19.051 0.449 -14.754 1.00 94.94 89 ASP A C 1
ATOM 727 O O . ASP A 1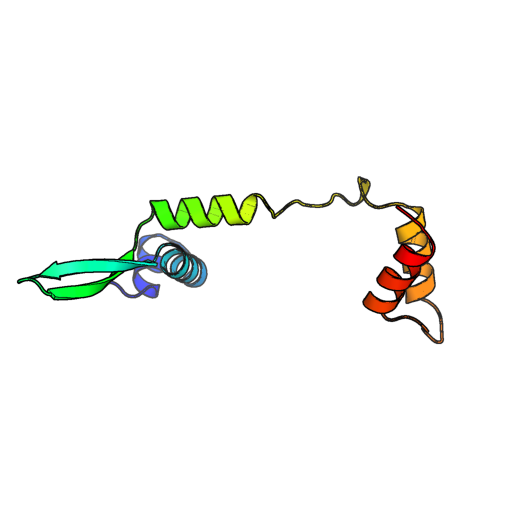 89 ? 18.921 1.626 -15.091 1.00 94.94 89 ASP A O 1
ATOM 731 N N . THR A 1 90 ? 20.156 -0.250 -15.038 1.00 95.69 90 THR A N 1
ATOM 732 C CA . THR A 1 90 ? 21.309 0.337 -15.737 1.00 95.69 90 THR A CA 1
ATOM 733 C C . THR A 1 90 ? 20.939 0.768 -17.153 1.00 95.69 90 THR A C 1
ATOM 735 O O . THR A 1 90 ? 21.349 1.843 -17.580 1.00 95.69 90 THR A O 1
ATOM 738 N N . PHE A 1 91 ? 20.151 -0.040 -17.872 1.00 95.31 91 PHE A N 1
ATOM 739 C CA . PHE A 1 91 ? 19.670 0.324 -19.203 1.00 95.31 91 PHE A CA 1
ATOM 740 C C . PHE A 1 91 ? 18.762 1.551 -19.142 1.00 95.31 91 PHE A C 1
ATOM 742 O O . PHE A 1 91 ? 18.958 2.483 -19.910 1.00 95.31 91 PHE A O 1
ATOM 749 N N . VAL A 1 92 ? 17.790 1.578 -18.223 1.00 93.38 92 VAL A N 1
ATOM 750 C CA . VAL A 1 92 ? 16.867 2.717 -18.090 1.00 93.38 92 VAL A CA 1
ATOM 751 C C . VAL A 1 92 ? 17.632 4.000 -17.767 1.00 93.38 92 VAL A C 1
ATOM 753 O O . VAL A 1 92 ? 17.309 5.051 -18.314 1.00 93.38 92 VAL A O 1
ATOM 756 N N . TYR A 1 93 ? 18.651 3.925 -16.909 1.00 93.81 93 TYR A N 1
ATOM 757 C CA . TYR A 1 93 ? 19.500 5.071 -16.595 1.00 93.81 93 TYR A CA 1
ATOM 758 C C . TYR A 1 93 ? 20.313 5.545 -17.809 1.00 93.81 93 TYR A C 1
ATOM 760 O O . TYR A 1 93 ? 20.275 6.729 -18.132 1.00 93.81 93 TYR A O 1
ATOM 768 N N . ALA A 1 94 ? 20.995 4.631 -18.508 1.00 93.31 94 ALA A N 1
ATOM 769 C CA . ALA A 1 94 ? 21.785 4.960 -19.697 1.00 93.31 94 ALA A CA 1
ATOM 770 C C . ALA A 1 94 ? 20.912 5.540 -20.819 1.00 93.31 94 ALA A C 1
ATOM 772 O O . ALA A 1 94 ? 21.226 6.589 -21.370 1.00 93.31 94 ALA A O 1
ATOM 773 N N . TYR A 1 95 ? 19.759 4.920 -21.080 1.00 92.69 95 TYR A N 1
ATOM 774 C CA . TYR A 1 95 ? 18.819 5.370 -22.101 1.00 92.69 95 TYR A CA 1
ATOM 775 C C . TYR A 1 95 ? 18.343 6.805 -21.844 1.00 92.69 95 TYR A C 1
ATOM 777 O O . TYR A 1 95 ? 18.305 7.601 -22.775 1.00 92.69 95 TYR A O 1
ATOM 785 N N . LYS A 1 96 ? 18.035 7.157 -20.585 1.00 91.31 96 LYS A N 1
ATOM 786 C CA . LYS A 1 96 ? 17.660 8.528 -20.190 1.00 91.31 96 LYS A CA 1
ATOM 787 C C . LYS A 1 96 ? 18.790 9.545 -20.361 1.00 91.31 96 LYS A C 1
ATOM 789 O O . LYS A 1 96 ? 18.512 10.719 -20.565 1.00 91.31 96 LYS A O 1
ATOM 794 N N . LEU A 1 97 ? 20.046 9.123 -20.211 1.00 91.88 97 LEU A N 1
ATOM 795 C CA . LEU A 1 97 ? 21.199 10.004 -20.402 1.00 91.88 97 LEU A CA 1
ATOM 796 C C . LEU A 1 97 ? 21.441 10.283 -21.891 1.00 91.88 97 LEU A C 1
ATOM 798 O O . LEU A 1 97 ? 21.780 11.402 -22.254 1.00 91.88 97 LEU A O 1
ATOM 802 N N . GLU A 1 98 ? 21.260 9.264 -22.732 1.00 89.44 98 GLU A N 1
ATOM 803 C CA . GLU A 1 98 ? 21.449 9.341 -24.185 1.00 89.44 98 GLU A CA 1
ATOM 804 C C . GLU A 1 98 ? 20.285 10.039 -24.904 1.00 89.44 98 GLU A C 1
ATOM 806 O O . GLU A 1 98 ? 20.489 10.696 -25.923 1.00 89.44 98 GLU A O 1
ATOM 811 N N . HIS A 1 99 ? 19.067 9.906 -24.376 1.00 84.56 99 HIS A N 1
ATOM 812 C CA . HIS A 1 99 ? 17.847 10.464 -24.951 1.00 84.56 99 HIS A CA 1
ATOM 813 C C . HIS A 1 99 ? 17.284 11.486 -23.963 1.00 84.56 99 HIS A C 1
ATOM 815 O O . HIS A 1 99 ? 16.551 11.127 -23.041 1.00 84.56 99 HIS A O 1
ATOM 821 N N . HIS A 1 100 ? 17.677 12.752 -24.136 1.00 63.16 100 HIS A N 1
ATOM 822 C CA . HIS A 1 100 ? 17.153 13.889 -23.377 1.00 63.16 100 HIS A CA 1
ATOM 823 C C . HIS A 1 100 ? 15.662 14.113 -23.700 1.00 63.16 100 HIS A C 1
ATOM 825 O O . HIS A 1 100 ? 15.326 14.960 -24.526 1.00 63.16 100 HIS A O 1
ATOM 831 N N . GLU A 1 101 ? 14.783 13.337 -23.067 1.00 53.09 101 GLU A N 1
ATOM 832 C CA . GLU A 1 101 ? 13.339 13.600 -22.959 1.00 53.09 101 GLU A CA 1
ATOM 833 C C . GLU A 1 101 ? 12.982 14.170 -21.580 1.00 53.09 101 GLU A C 1
ATOM 835 O O . GLU A 1 101 ? 13.466 13.626 -20.556 1.00 53.09 101 GLU A O 1
#

Foldseek 3Di:
DDDLVVVCVVVVHDSVVSVLLQVQQWDWDWDQDPNDTDIDIDGDNVSSVVSVVVVVVPDDPPDCVNPDPVLVVQLVPLVPDVVRPDDPVRSVVVVCVVDVD